Protein AF-A0A8J7Y757-F1 (afdb_monomer_lite)

pLDDT: mean 90.8, std 7.43, range [46.0, 96.94]

Structure (mmCIF, N/CA/C/O backbone):
data_AF-A0A8J7Y757-F1
#
_entry.id   AF-A0A8J7Y757-F1
#
loop_
_atom_site.group_PDB
_atom_site.id
_atom_site.type_symbol
_atom_site.label_atom_id
_atom_site.label_alt_id
_atom_site.label_comp_id
_atom_site.label_asym_id
_atom_site.label_entity_id
_atom_site.label_seq_id
_atom_site.pdbx_PDB_ins_code
_atom_site.Cartn_x
_atom_site.Cartn_y
_atom_site.Cartn_z
_atom_site.occupancy
_atom_site.B_iso_or_equiv
_atom_site.auth_seq_id
_atom_site.auth_comp_id
_atom_site.auth_asym_id
_atom_site.auth_atom_id
_atom_site.pdbx_PDB_model_num
ATOM 1 N N . MET A 1 1 ? -9.187 -18.395 -0.589 1.00 46.00 1 MET A N 1
ATOM 2 C CA . MET A 1 1 ? -8.993 -16.955 -0.852 1.00 46.00 1 MET A CA 1
ATOM 3 C C . MET A 1 1 ? -8.184 -16.399 0.301 1.00 46.00 1 MET A C 1
ATOM 5 O O . MET A 1 1 ? -8.675 -16.439 1.421 1.00 46.00 1 MET A O 1
ATOM 9 N N . HIS A 1 2 ? -6.947 -15.967 0.059 1.00 57.00 2 HIS A N 1
ATOM 10 C CA . HIS A 1 2 ? -6.236 -15.142 1.033 1.00 57.00 2 HIS A CA 1
ATOM 11 C C . HIS A 1 2 ? -6.873 -13.757 0.959 1.00 57.00 2 HIS A C 1
ATOM 13 O O . HIS A 1 2 ? -6.752 -13.085 -0.057 1.00 57.00 2 HIS A O 1
ATOM 19 N N . SER A 1 3 ? -7.671 -13.390 1.958 1.00 77.88 3 SER A N 1
ATOM 20 C CA . SER A 1 3 ? -8.168 -12.022 2.070 1.00 77.88 3 SER A CA 1
ATOM 21 C C . SER A 1 3 ? -7.232 -11.249 2.978 1.00 77.88 3 SER A C 1
ATOM 23 O O . SER A 1 3 ? -6.983 -11.711 4.098 1.00 77.88 3 SER A O 1
ATOM 25 N N . THR A 1 4 ? -6.790 -10.075 2.540 1.00 88.19 4 THR A N 1
ATOM 26 C CA . THR A 1 4 ? -6.061 -9.140 3.393 1.00 88.19 4 THR A CA 1
ATOM 27 C C . THR A 1 4 ? -6.868 -8.882 4.658 1.00 88.19 4 THR A C 1
ATOM 29 O O . THR A 1 4 ? -8.084 -8.641 4.609 1.00 88.19 4 THR A O 1
ATOM 32 N N . LYS A 1 5 ? -6.207 -9.025 5.804 1.00 92.75 5 LYS A N 1
ATOM 33 C CA . LYS A 1 5 ? -6.787 -8.677 7.094 1.00 92.75 5 LYS A CA 1
ATOM 34 C C . LYS A 1 5 ? -6.389 -7.252 7.419 1.00 92.75 5 LYS A C 1
ATOM 36 O O . LYS A 1 5 ? -5.242 -6.885 7.209 1.00 92.75 5 LYS A O 1
ATOM 41 N N . ILE A 1 6 ? -7.338 -6.479 7.930 1.00 94.56 6 ILE A N 1
ATOM 42 C CA . ILE A 1 6 ? -7.104 -5.108 8.364 1.00 94.56 6 ILE A CA 1
ATOM 43 C C . ILE A 1 6 ? -7.414 -4.963 9.856 1.00 94.56 6 ILE A C 1
ATOM 45 O O . ILE A 1 6 ? -8.344 -5.610 10.355 1.00 94.56 6 ILE A O 1
ATOM 49 N N . PRO A 1 7 ? -6.663 -4.116 10.577 1.00 95.81 7 PRO A N 1
ATOM 50 C CA . PRO A 1 7 ? -6.950 -3.793 11.964 1.00 95.81 7 PRO A CA 1
ATOM 51 C C . PRO A 1 7 ? -8.229 -2.956 12.067 1.00 95.81 7 PRO A C 1
ATOM 53 O O . PRO A 1 7 ? -8.377 -1.928 11.398 1.00 95.81 7 PRO A O 1
ATOM 56 N N . VAL A 1 8 ? -9.144 -3.377 12.936 1.00 95.88 8 VAL A N 1
ATOM 57 C CA . VAL A 1 8 ? -10.416 -2.700 13.209 1.00 95.88 8 VAL A CA 1
ATOM 58 C C . VAL A 1 8 ? -10.735 -2.690 14.704 1.00 95.88 8 VAL A C 1
ATOM 60 O O . VAL A 1 8 ? -10.183 -3.471 15.478 1.00 95.88 8 VAL A O 1
ATOM 63 N N . ILE A 1 9 ? -11.656 -1.814 15.101 1.00 96.94 9 ILE A N 1
ATOM 64 C CA . ILE A 1 9 ? -12.175 -1.686 16.463 1.00 96.94 9 ILE A CA 1
ATOM 65 C C . ILE A 1 9 ? -13.708 -1.797 16.414 1.00 96.94 9 ILE A C 1
ATOM 67 O O . ILE A 1 9 ? -14.353 -0.915 15.844 1.00 96.94 9 ILE A O 1
ATOM 71 N N . PRO A 1 10 ? -14.336 -2.846 16.978 1.00 96.44 10 PRO A N 1
ATOM 72 C CA . PRO A 1 10 ? -15.789 -2.951 17.039 1.00 96.44 10 PRO A CA 1
ATOM 73 C C . PRO A 1 10 ? -16.406 -1.826 17.865 1.00 96.44 10 PRO A C 1
ATOM 75 O O . PRO A 1 10 ? -15.940 -1.518 18.962 1.00 96.44 10 PRO A O 1
ATOM 78 N N . ARG A 1 11 ? -17.486 -1.231 17.351 1.00 95.56 11 ARG A N 1
ATOM 79 C CA . ARG A 1 11 ? -18.220 -0.151 18.034 1.00 95.56 11 ARG A CA 1
ATOM 80 C C . ARG A 1 11 ? -19.236 -0.655 19.050 1.00 95.56 11 ARG A C 1
ATOM 82 O O . ARG A 1 11 ? -19.769 0.129 19.824 1.00 95.56 11 ARG A O 1
ATOM 89 N N . ARG A 1 12 ? -19.513 -1.955 19.017 1.00 94.38 12 ARG A N 1
ATOM 90 C CA . ARG A 1 12 ? -20.411 -2.671 19.918 1.00 94.38 12 ARG A CA 1
ATOM 91 C C . ARG A 1 12 ? -20.038 -4.145 19.943 1.00 94.38 12 ARG A C 1
ATOM 93 O O . ARG A 1 12 ? -19.394 -4.638 19.014 1.00 94.38 12 ARG A O 1
ATOM 100 N N . GLU A 1 13 ? -20.497 -4.845 20.973 1.00 95.00 13 GLU A N 1
ATOM 101 C CA . GLU A 1 13 ? -20.430 -6.303 21.001 1.00 95.00 13 GLU A CA 1
ATOM 102 C C . GLU A 1 13 ? -21.314 -6.897 19.894 1.00 95.00 13 GLU A C 1
ATOM 104 O O . GLU A 1 13 ? -22.480 -6.522 19.743 1.00 95.00 13 GLU A O 1
ATOM 109 N N . GLN A 1 14 ? -20.750 -7.799 19.090 1.00 92.81 14 GLN A N 1
ATOM 110 C CA . GLN A 1 14 ? -21.471 -8.475 18.010 1.00 92.81 14 GLN A CA 1
ATOM 111 C C . GLN A 1 14 ? -20.894 -9.870 17.759 1.00 92.81 14 GLN A C 1
ATOM 113 O O . GLN A 1 14 ? -19.677 -10.049 17.738 1.00 92.81 14 GLN A O 1
ATOM 118 N N . THR A 1 15 ? -21.767 -10.854 17.548 1.00 92.44 15 THR A N 1
ATOM 119 C CA . THR A 1 15 ? -21.375 -12.227 17.208 1.00 92.44 15 THR A CA 1
ATOM 120 C C . THR A 1 15 ? -21.447 -12.424 15.699 1.00 92.44 15 THR A C 1
ATOM 122 O O . THR A 1 15 ? -22.439 -12.057 15.068 1.00 92.44 15 THR A O 1
ATOM 125 N N . VAL A 1 16 ? -20.391 -12.989 15.122 1.00 89.75 16 VAL A N 1
ATOM 126 C CA . VAL A 1 16 ? -20.258 -13.267 13.690 1.00 89.75 16 VAL A CA 1
ATOM 127 C C . VAL A 1 16 ? -19.933 -14.739 13.484 1.00 89.75 16 VAL A C 1
ATOM 129 O O . VAL A 1 16 ? -19.121 -15.299 14.213 1.00 89.75 16 VAL A O 1
ATOM 132 N N . GLU A 1 17 ? -20.542 -15.373 12.488 1.00 86.12 17 GLU A N 1
ATOM 133 C CA . GLU A 1 17 ? -20.161 -16.726 12.084 1.00 86.12 17 GLU A CA 1
ATOM 134 C C . GLU A 1 17 ? -19.082 -16.638 11.001 1.00 86.12 17 GLU A C 1
ATOM 136 O O . GLU A 1 17 ? -19.288 -16.042 9.941 1.00 86.12 17 GLU A O 1
ATOM 141 N N . MET A 1 18 ? -17.915 -17.223 11.260 1.00 80.94 18 MET A N 1
ATOM 142 C CA . MET A 1 18 ? -16.816 -17.300 10.303 1.00 80.94 18 MET A CA 1
ATOM 143 C C . MET A 1 18 ? -16.334 -18.743 10.218 1.00 80.94 18 MET A C 1
ATOM 145 O O . MET A 1 18 ? -15.953 -19.337 11.218 1.00 80.94 18 MET A O 1
ATOM 149 N N . ASN A 1 19 ? -16.327 -19.318 9.013 1.00 80.44 19 ASN A N 1
ATOM 150 C CA . ASN A 1 19 ? -15.914 -20.709 8.781 1.00 80.44 19 ASN A CA 1
ATOM 151 C C . ASN A 1 19 ? -16.693 -21.752 9.618 1.00 80.44 19 ASN A C 1
ATOM 153 O O . ASN A 1 19 ? -16.140 -22.794 9.959 1.00 80.44 19 ASN A O 1
ATOM 157 N N . GLY A 1 20 ? -17.967 -21.486 9.929 1.00 83.50 20 GLY A N 1
ATOM 158 C CA . GLY A 1 20 ? -18.813 -22.380 10.731 1.00 83.50 20 GLY A CA 1
ATOM 159 C C . GLY A 1 20 ? -18.575 -22.302 12.243 1.00 83.50 20 GLY A C 1
ATOM 160 O O . GLY A 1 20 ? -19.131 -23.109 12.983 1.00 83.50 20 GLY A O 1
ATOM 161 N N . GLU A 1 21 ? -17.761 -21.351 12.705 1.00 87.81 21 GLU A N 1
ATOM 162 C CA . GLU A 1 21 ? -17.547 -21.062 14.122 1.00 87.81 21 GLU A CA 1
ATOM 163 C C . GLU A 1 21 ? -18.109 -19.676 14.469 1.00 87.81 21 GLU A C 1
ATOM 165 O O . GLU A 1 21 ? -17.947 -18.716 13.712 1.00 87.81 21 GLU A O 1
ATOM 170 N N . GLU A 1 22 ? -18.780 -19.568 15.618 1.00 90.56 22 GLU A N 1
ATOM 171 C CA . GLU A 1 22 ? -19.257 -18.292 16.156 1.00 90.56 22 GLU A CA 1
ATOM 172 C C . GLU A 1 22 ? -18.121 -17.562 16.885 1.00 90.56 22 GLU A C 1
ATOM 174 O O . GLU A 1 22 ? -17.516 -18.083 17.823 1.00 90.56 22 GLU A O 1
ATOM 179 N N . TYR A 1 23 ? -17.867 -16.321 16.483 1.00 89.62 23 TYR A N 1
ATOM 180 C CA . TYR A 1 23 ? -16.891 -15.425 17.087 1.00 89.62 23 TYR A CA 1
ATOM 181 C C . TYR A 1 23 ? -17.603 -14.206 17.659 1.00 89.62 23 TYR A C 1
ATOM 183 O O . TYR A 1 23 ? -18.298 -13.489 16.941 1.00 89.62 23 TYR A O 1
ATOM 191 N N . THR A 1 24 ? -17.398 -13.923 18.942 1.00 93.31 24 THR A N 1
ATOM 192 C CA . THR A 1 24 ? -17.891 -12.686 19.560 1.00 93.31 24 THR A CA 1
ATOM 193 C C . THR A 1 24 ? -16.816 -11.613 19.492 1.00 93.31 24 THR A C 1
ATOM 195 O O . THR A 1 24 ? -15.761 -11.737 20.115 1.00 93.31 24 THR A O 1
ATOM 198 N N . LEU A 1 25 ? -17.099 -10.546 18.748 1.00 93.81 25 LEU A N 1
ATOM 199 C CA . LEU A 1 25 ? -16.265 -9.355 18.660 1.00 93.81 25 LEU A CA 1
ATOM 200 C C . LEU A 1 25 ? -16.626 -8.428 19.819 1.00 93.81 25 LEU A C 1
ATOM 202 O O . LEU A 1 25 ? -17.780 -8.012 19.931 1.00 93.81 25 LEU A O 1
ATOM 206 N N . LYS A 1 26 ? -15.656 -8.106 20.675 1.00 94.62 26 LYS A N 1
ATOM 207 C CA . LYS A 1 26 ? -15.883 -7.222 21.822 1.00 94.62 26 LYS A CA 1
ATOM 208 C C . LYS A 1 26 ? -15.744 -5.761 21.425 1.00 94.62 26 LYS A C 1
ATOM 210 O O . LYS A 1 26 ? -14.852 -5.388 20.664 1.00 94.62 26 LYS A O 1
ATOM 215 N N . GLU A 1 27 ? -16.612 -4.930 21.988 1.00 96.25 27 GLU A N 1
ATOM 216 C CA . GLU A 1 27 ? -16.541 -3.481 21.824 1.00 96.25 27 GLU A CA 1
ATOM 217 C C . GLU A 1 27 ? -15.180 -2.932 22.277 1.00 96.25 27 GLU A C 1
ATOM 219 O O . GLU A 1 27 ? -14.671 -3.290 23.341 1.00 96.25 27 GLU A O 1
ATOM 224 N N . GLY A 1 28 ? -14.596 -2.047 21.466 1.00 95.00 28 GLY A N 1
ATOM 225 C CA . GLY A 1 28 ? -13.350 -1.349 21.781 1.00 95.00 28 GLY A CA 1
ATOM 226 C C . GLY A 1 28 ? -12.073 -2.187 21.651 1.00 95.00 28 GLY A C 1
ATOM 227 O O . GLY A 1 28 ? -10.981 -1.645 21.827 1.00 95.00 28 GLY A O 1
ATOM 228 N N . GLU A 1 29 ? -12.171 -3.480 21.335 1.00 95.19 29 GLU A N 1
ATOM 229 C CA . GLU A 1 29 ? -11.007 -4.351 21.162 1.00 95.19 29 GLU A CA 1
ATOM 230 C C . GLU A 1 29 ? -10.360 -4.149 19.785 1.00 95.19 29 GLU A C 1
ATOM 232 O O . GLU A 1 29 ? -11.043 -4.108 18.765 1.00 95.19 29 GLU A O 1
ATOM 237 N N . LEU A 1 30 ? -9.029 -4.046 19.741 1.00 96.25 30 LEU A N 1
ATOM 238 C CA . LEU A 1 30 ? -8.292 -4.044 18.479 1.00 96.25 30 LEU A CA 1
ATOM 239 C C . LEU A 1 30 ? -8.189 -5.479 17.955 1.00 96.25 30 LEU A C 1
ATOM 241 O O . LEU A 1 30 ? -7.513 -6.309 18.561 1.00 96.25 30 LEU A O 1
ATOM 245 N N . ILE A 1 31 ? -8.820 -5.744 16.817 1.00 94.56 31 ILE A N 1
ATOM 246 C CA . ILE A 1 31 ? -8.855 -7.065 16.183 1.00 94.56 31 ILE A CA 1
ATOM 247 C C . ILE A 1 31 ? -8.490 -6.968 14.700 1.00 94.56 31 ILE A C 1
ATOM 249 O O . ILE A 1 31 ? -8.621 -5.913 14.084 1.00 94.56 31 ILE A O 1
ATOM 253 N N . GLU A 1 32 ? -8.070 -8.082 14.107 1.00 94.12 32 GLU A N 1
ATOM 254 C CA . GLU A 1 32 ? -7.825 -8.181 12.667 1.00 94.12 32 GLU A CA 1
ATOM 255 C C . GLU A 1 32 ? -8.962 -8.936 11.980 1.00 94.12 32 GLU A C 1
ATOM 257 O O . GLU A 1 32 ? -9.203 -10.111 12.274 1.00 94.12 32 GLU A O 1
ATOM 262 N N . LEU A 1 33 ? -9.631 -8.284 11.028 1.00 92.44 33 LEU A N 1
ATOM 263 C CA . LEU A 1 33 ? -10.710 -8.888 10.248 1.00 92.44 33 LEU A CA 1
ATOM 264 C C . LEU A 1 33 ? -10.396 -8.880 8.753 1.00 92.44 33 LEU A C 1
ATOM 266 O O . LEU A 1 33 ? -9.754 -7.951 8.265 1.00 92.44 33 LEU A O 1
ATOM 270 N N . PRO A 1 34 ? -10.885 -9.873 7.991 1.00 92.50 34 PRO A N 1
ATOM 271 C CA . PRO A 1 34 ? -10.884 -9.806 6.537 1.00 92.50 34 PRO A CA 1
ATOM 272 C C . PRO A 1 34 ? -11.507 -8.506 6.018 1.00 92.50 34 PRO A C 1
ATOM 274 O O . PRO A 1 34 ? -12.633 -8.181 6.399 1.00 92.50 34 PRO A O 1
ATOM 277 N N . LYS A 1 35 ? -10.839 -7.802 5.093 1.00 91.56 35 LYS A N 1
ATOM 278 C CA . LYS A 1 35 ? -11.350 -6.538 4.525 1.00 91.56 35 LYS A CA 1
ATOM 279 C C . LYS A 1 35 ? -12.778 -6.661 3.988 1.00 91.56 35 LYS A C 1
ATOM 281 O O . LYS A 1 35 ? -13.589 -5.766 4.191 1.00 91.56 35 LYS A O 1
ATOM 286 N N . TRP A 1 36 ? -13.110 -7.777 3.337 1.00 90.62 36 TRP A N 1
ATOM 287 C CA . TRP A 1 36 ? -14.443 -8.000 2.763 1.00 90.62 36 TRP A CA 1
ATOM 288 C C . TRP A 1 36 ? -15.562 -8.075 3.812 1.00 90.62 36 TRP A C 1
ATOM 290 O O . TRP A 1 36 ? -16.717 -7.818 3.480 1.00 90.62 36 TRP A O 1
ATOM 300 N N . LEU A 1 37 ? -15.235 -8.433 5.057 1.00 90.88 37 LEU A N 1
ATOM 301 C CA . LEU A 1 37 ? -16.204 -8.581 6.141 1.00 90.88 37 LEU A CA 1
ATOM 302 C C . LEU A 1 37 ? -16.522 -7.233 6.799 1.00 90.88 37 LEU A C 1
ATOM 304 O O . LEU A 1 37 ? -17.622 -7.026 7.300 1.00 90.88 37 LEU A O 1
ATOM 308 N N . VAL A 1 38 ? -15.577 -6.296 6.762 1.00 92.06 38 VAL A N 1
ATOM 309 C CA . VAL A 1 38 ? -15.675 -5.005 7.447 1.00 92.06 38 VAL A CA 1
ATOM 310 C C . VAL A 1 38 ? -16.917 -4.184 7.066 1.00 92.06 38 VAL A C 1
ATOM 312 O O . VAL A 1 38 ? -17.586 -3.713 7.981 1.00 92.06 38 VAL A O 1
ATOM 315 N N . PRO A 1 39 ? -17.328 -4.070 5.785 1.00 91.00 39 PRO A N 1
ATOM 316 C CA . PRO A 1 39 ? -18.552 -3.352 5.414 1.00 91.00 39 PRO A CA 1
ATOM 317 C C . PRO A 1 39 ? -19.847 -3.953 5.980 1.00 91.00 39 PRO A C 1
ATOM 319 O O . PRO A 1 39 ? -20.886 -3.298 5.951 1.00 91.00 39 PRO A O 1
ATOM 322 N N . MET A 1 40 ? -19.810 -5.206 6.442 1.00 92.06 40 MET A N 1
ATOM 323 C CA . MET A 1 40 ? -20.971 -5.918 6.984 1.00 92.06 40 MET A CA 1
ATOM 324 C C . MET A 1 40 ? -21.103 -5.756 8.502 1.00 92.06 40 MET A C 1
ATOM 326 O O . MET A 1 40 ? -22.106 -6.183 9.073 1.00 92.06 40 MET A O 1
ATOM 330 N N . LEU A 1 41 ? -20.100 -5.166 9.158 1.00 92.56 41 LEU A N 1
ATOM 331 C CA . LEU A 1 41 ? -19.994 -5.098 10.609 1.00 92.56 41 LEU A CA 1
ATOM 332 C C . LEU A 1 41 ? -19.955 -3.658 11.110 1.00 92.56 41 LEU A C 1
ATOM 334 O O . LEU A 1 41 ? -19.496 -2.747 10.426 1.00 92.56 41 LEU A O 1
ATOM 338 N N . ASP A 1 42 ? -20.396 -3.462 12.353 1.00 94.12 42 ASP A N 1
ATOM 339 C CA . ASP A 1 42 ? -20.291 -2.166 13.025 1.00 94.12 42 ASP A CA 1
ATOM 340 C C . ASP A 1 42 ? -18.902 -2.020 13.667 1.00 94.12 42 ASP A C 1
ATOM 342 O O . ASP A 1 42 ? -18.702 -2.282 14.857 1.00 94.12 42 ASP A O 1
ATOM 346 N N . VAL A 1 43 ? -17.907 -1.706 12.835 1.00 95.00 43 VAL A N 1
ATOM 347 C CA . VAL A 1 43 ? -16.497 -1.576 13.225 1.00 95.00 43 VAL A CA 1
ATOM 348 C C . VAL A 1 43 ? -15.885 -0.287 12.677 1.00 95.00 43 VAL A C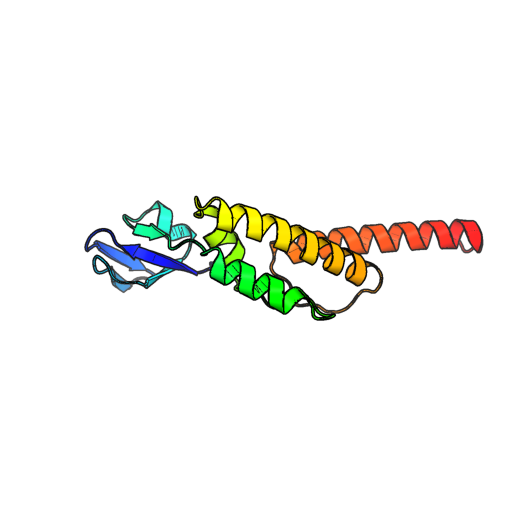 1
ATOM 350 O O . VAL A 1 43 ? -16.301 0.247 11.651 1.00 95.00 43 VAL A O 1
ATOM 353 N N . GLU A 1 44 ? -14.866 0.215 13.362 1.00 94.81 44 GLU A N 1
ATOM 354 C CA . GLU A 1 44 ? -14.016 1.314 12.918 1.00 94.81 44 GLU A CA 1
ATOM 355 C C . GLU A 1 44 ? -12.690 0.770 12.382 1.00 94.81 44 GLU A C 1
ATOM 357 O O . GLU A 1 44 ? -11.952 0.108 13.109 1.00 94.81 44 GLU A O 1
ATOM 362 N N . CYS A 1 45 ? -12.369 1.046 11.117 1.00 94.62 45 CYS A N 1
ATOM 363 C CA . CYS A 1 45 ? -11.070 0.696 10.543 1.00 94.62 45 CYS A CA 1
ATOM 364 C C . CYS A 1 45 ? -9.959 1.543 11.157 1.00 94.62 45 CYS A C 1
ATOM 366 O O . CYS A 1 45 ? -10.114 2.756 11.284 1.00 94.62 45 CYS A O 1
ATOM 368 N N . VAL A 1 46 ? -8.812 0.934 11.458 1.00 94.88 46 VAL A N 1
ATOM 369 C CA . VAL A 1 46 ? -7.642 1.657 11.964 1.00 94.88 46 VAL A CA 1
ATOM 370 C C . VAL A 1 46 ? -6.780 2.130 10.786 1.00 94.88 46 VAL A C 1
ATOM 372 O O . VAL A 1 46 ? -6.062 1.321 10.183 1.00 94.88 46 VAL A O 1
ATOM 375 N N . PRO A 1 47 ? -6.802 3.433 10.439 1.00 94.38 47 PRO A N 1
ATOM 376 C CA . PRO A 1 47 ? -6.025 3.939 9.317 1.00 94.38 47 PRO A CA 1
ATOM 377 C C . PRO A 1 47 ? -4.525 3.944 9.632 1.00 94.38 47 PRO A C 1
ATOM 379 O O . PRO A 1 47 ? -4.092 3.861 10.787 1.00 94.38 47 PRO A O 1
ATOM 382 N N . LEU A 1 48 ? -3.711 4.096 8.591 1.00 93.31 48 LEU A N 1
ATOM 383 C CA . LEU A 1 48 ? -2.289 4.393 8.751 1.00 93.31 48 LEU A CA 1
ATOM 384 C C . LEU A 1 48 ? -2.077 5.815 9.269 1.00 93.31 48 LEU A C 1
ATOM 386 O O . LEU A 1 48 ? -2.636 6.784 8.745 1.00 93.31 48 LEU A O 1
ATOM 390 N N . LYS A 1 49 ? -1.208 5.945 10.273 1.00 93.44 49 LYS A N 1
ATOM 391 C CA . LYS A 1 49 ? -0.767 7.238 10.798 1.00 93.44 49 LYS A CA 1
ATOM 392 C C . LYS A 1 49 ? 0.364 7.804 9.949 1.00 93.44 49 LYS A C 1
ATOM 394 O O . LYS A 1 49 ? 1.226 7.072 9.457 1.00 93.44 49 LYS A O 1
ATOM 399 N N . SER A 1 50 ? 0.455 9.133 9.883 1.00 94.06 50 SER A N 1
ATOM 400 C CA . SER A 1 50 ? 1.547 9.808 9.169 1.00 94.06 50 SER A CA 1
ATOM 401 C C . SER A 1 50 ? 2.939 9.387 9.662 1.00 94.06 50 SER A C 1
ATOM 403 O O . SER A 1 50 ? 3.877 9.329 8.871 1.00 94.06 50 SER A O 1
ATOM 405 N N . SER A 1 51 ? 3.088 9.041 10.945 1.00 94.69 51 SER A N 1
ATOM 406 C CA . SER A 1 51 ? 4.342 8.541 11.518 1.00 94.69 51 SER A CA 1
ATOM 407 C C . SER A 1 51 ? 4.763 7.179 10.963 1.00 94.69 51 SER A C 1
ATOM 409 O O . SER A 1 51 ? 5.951 6.974 10.724 1.00 94.69 51 SER A O 1
ATOM 411 N N . GLU A 1 52 ? 3.814 6.268 10.727 1.00 93.62 52 GLU A N 1
ATOM 412 C CA . GLU A 1 52 ? 4.084 4.949 10.136 1.00 93.62 52 GLU A CA 1
ATOM 413 C C . GLU A 1 52 ? 4.592 5.113 8.695 1.00 93.62 52 GLU A C 1
ATOM 415 O O . GLU A 1 52 ? 5.624 4.556 8.322 1.00 93.62 52 GLU A O 1
ATOM 420 N N . ILE A 1 53 ? 3.935 5.975 7.915 1.00 95.19 53 ILE A N 1
ATOM 421 C CA . ILE A 1 53 ? 4.306 6.263 6.521 1.00 95.19 53 ILE A CA 1
ATOM 422 C C . ILE A 1 53 ? 5.662 6.973 6.445 1.00 95.19 53 ILE A C 1
ATOM 424 O O . ILE A 1 53 ? 6.521 6.606 5.644 1.00 95.19 53 ILE A O 1
ATOM 428 N N . LYS A 1 54 ? 5.912 7.950 7.327 1.00 94.31 54 LYS A N 1
ATOM 429 C CA . LYS A 1 54 ? 7.216 8.625 7.435 1.00 94.31 54 LYS A CA 1
ATOM 430 C C . LYS A 1 54 ? 8.335 7.636 7.785 1.00 94.31 54 LYS A C 1
ATOM 432 O O . LYS A 1 54 ? 9.442 7.775 7.272 1.00 94.31 54 LYS A O 1
ATOM 437 N N . ALA A 1 55 ? 8.069 6.627 8.616 1.00 93.50 55 ALA A N 1
ATOM 438 C CA . ALA A 1 55 ? 9.049 5.584 8.911 1.00 93.50 55 ALA A CA 1
ATOM 439 C C . ALA A 1 55 ? 9.362 4.719 7.676 1.00 93.50 55 ALA A C 1
ATOM 441 O O . ALA A 1 55 ? 10.531 4.416 7.433 1.00 93.50 55 ALA A O 1
ATOM 442 N N . MET A 1 56 ? 8.357 4.379 6.862 1.00 93.62 56 MET A N 1
ATOM 443 C CA . MET A 1 56 ? 8.555 3.681 5.582 1.00 93.62 56 MET A CA 1
ATOM 444 C C . MET A 1 56 ? 9.365 4.528 4.592 1.00 93.62 56 MET A C 1
ATOM 446 O O . MET A 1 56 ? 10.366 4.054 4.061 1.00 93.62 56 MET A O 1
ATOM 450 N N . LEU A 1 57 ? 9.040 5.816 4.454 1.00 93.75 57 LEU A N 1
ATOM 451 C CA . LEU A 1 57 ? 9.819 6.774 3.658 1.00 93.75 57 LEU A CA 1
ATOM 452 C C . LEU A 1 57 ? 11.302 6.822 4.052 1.00 93.75 57 LEU A C 1
ATOM 454 O O . LEU A 1 57 ? 12.177 6.941 3.197 1.00 93.75 57 LEU A O 1
ATOM 458 N N . MET A 1 58 ? 11.617 6.725 5.345 1.00 93.06 58 MET A N 1
ATOM 459 C CA . MET A 1 58 ? 13.014 6.692 5.791 1.00 93.06 58 MET A CA 1
ATOM 460 C C . MET A 1 58 ? 13.729 5.411 5.354 1.00 93.06 58 MET A C 1
ATOM 462 O O . MET A 1 58 ? 14.903 5.472 4.983 1.00 93.06 58 MET A O 1
ATOM 466 N N . LYS A 1 59 ? 13.030 4.268 5.348 1.00 92.12 59 LYS A N 1
ATOM 467 C CA . LYS A 1 59 ? 13.562 2.994 4.839 1.00 92.12 59 LYS A CA 1
ATOM 468 C C . LYS A 1 59 ? 13.795 3.042 3.326 1.00 92.12 59 LYS A C 1
ATOM 470 O O . LYS A 1 59 ? 14.762 2.455 2.844 1.00 92.12 59 LYS A O 1
ATOM 475 N N . GLU A 1 60 ? 13.005 3.828 2.592 1.00 91.12 60 GLU A N 1
ATOM 476 C CA . GLU A 1 60 ? 13.198 4.035 1.153 1.00 91.12 60 GLU A CA 1
ATOM 477 C C . GLU A 1 60 ? 14.484 4.785 0.777 1.00 91.12 60 GLU A C 1
ATOM 479 O O . GLU A 1 60 ? 14.841 4.856 -0.394 1.00 91.12 60 GLU A O 1
ATOM 484 N N . ARG A 1 61 ? 15.262 5.300 1.729 1.00 85.94 61 ARG A N 1
ATOM 485 C CA . ARG A 1 61 ? 16.591 5.848 1.405 1.00 85.94 61 ARG A CA 1
ATOM 486 C C . ARG A 1 61 ? 17.592 4.770 0.981 1.00 85.94 61 ARG A C 1
ATOM 488 O O . ARG A 1 61 ? 18.622 5.091 0.393 1.00 85.94 61 ARG A O 1
ATOM 495 N N . GLY A 1 62 ? 17.311 3.504 1.293 1.00 84.88 62 GLY A N 1
ATOM 496 C CA . GLY A 1 62 ? 18.121 2.375 0.854 1.00 84.88 62 GLY A CA 1
ATOM 497 C C . GLY A 1 62 ? 18.051 2.151 -0.664 1.00 84.88 62 GLY A C 1
ATOM 498 O O . GLY A 1 62 ? 17.105 2.585 -1.320 1.00 84.88 62 GLY A O 1
ATOM 499 N N . PRO A 1 63 ? 19.027 1.430 -1.246 1.00 80.81 63 PRO A N 1
ATOM 500 C CA . PRO A 1 63 ? 19.041 1.138 -2.681 1.00 80.81 63 PRO A CA 1
ATOM 501 C C . PRO A 1 63 ? 17.959 0.135 -3.113 1.00 80.81 63 PRO A C 1
ATOM 503 O O . PRO A 1 63 ? 17.662 0.045 -4.300 1.00 80.81 63 PRO A O 1
ATOM 506 N N . LYS A 1 64 ? 17.390 -0.624 -2.169 1.00 84.44 64 LYS A N 1
ATOM 507 C CA . LYS A 1 64 ? 16.307 -1.589 -2.397 1.00 84.44 64 LYS A CA 1
ATOM 508 C C . LYS A 1 64 ? 14.955 -0.960 -2.052 1.00 84.44 64 LYS A C 1
ATOM 510 O O . LYS A 1 64 ? 14.916 -0.012 -1.264 1.00 84.44 64 LYS A O 1
ATOM 515 N N . LEU A 1 65 ? 13.875 -1.472 -2.641 1.00 88.06 65 LEU A N 1
ATOM 516 C CA . LEU A 1 65 ? 12.512 -1.182 -2.180 1.00 88.06 65 LEU A CA 1
ATOM 517 C C . LEU A 1 65 ? 12.364 -1.676 -0.740 1.00 88.06 65 LEU A C 1
ATOM 519 O O . LEU A 1 65 ? 12.845 -2.763 -0.410 1.00 88.06 65 LEU A O 1
ATOM 523 N N . ALA A 1 66 ? 11.769 -0.854 0.123 1.00 87.25 66 ALA A N 1
ATOM 524 C CA . ALA A 1 66 ? 11.453 -1.303 1.469 1.00 87.25 66 ALA A CA 1
ATOM 525 C C . ALA A 1 66 ? 10.257 -2.261 1.420 1.00 87.25 66 ALA A C 1
ATOM 527 O O . ALA A 1 66 ? 9.353 -2.101 0.600 1.00 87.25 66 ALA A O 1
ATOM 528 N N . GLU A 1 67 ? 10.238 -3.233 2.320 1.00 87.69 67 GLU A N 1
ATOM 529 C CA . GLU A 1 67 ? 9.041 -4.028 2.570 1.00 87.69 67 GLU A CA 1
ATOM 530 C C . GLU A 1 67 ? 7.973 -3.136 3.216 1.00 87.69 67 GLU A C 1
ATOM 532 O O . GLU A 1 67 ? 8.276 -2.344 4.123 1.00 87.69 67 GLU A O 1
ATOM 537 N N . ILE A 1 68 ? 6.741 -3.251 2.724 1.00 90.69 68 ILE A N 1
ATOM 538 C CA . ILE A 1 68 ? 5.565 -2.596 3.296 1.00 90.69 68 ILE A CA 1
ATOM 539 C C . ILE A 1 68 ? 4.557 -3.667 3.723 1.00 90.69 68 ILE A C 1
ATOM 541 O O . ILE A 1 68 ? 4.560 -4.743 3.132 1.00 90.69 68 ILE A O 1
ATOM 545 N N . PRO A 1 69 ? 3.723 -3.401 4.741 1.00 89.56 69 PRO A N 1
ATOM 546 C CA . PRO A 1 69 ? 2.690 -4.345 5.162 1.00 89.56 69 PRO A CA 1
ATOM 547 C C . PRO A 1 69 ? 1.710 -4.688 4.032 1.00 89.56 69 PRO A C 1
ATOM 549 O O . PRO A 1 69 ? 1.328 -3.799 3.273 1.00 89.56 69 PRO A O 1
ATOM 552 N N . ASP A 1 70 ? 1.239 -5.935 3.979 1.00 88.56 70 ASP A N 1
ATOM 553 C CA . ASP A 1 70 ? 0.238 -6.384 2.993 1.00 88.56 70 ASP A CA 1
ATOM 554 C C . ASP A 1 70 ? -1.062 -5.567 3.063 1.00 88.56 70 ASP A C 1
ATOM 556 O O . ASP A 1 70 ? -1.729 -5.334 2.060 1.00 88.56 70 ASP A O 1
ATOM 560 N N . ASP A 1 71 ? -1.413 -5.086 4.256 1.00 91.12 71 ASP A N 1
ATOM 561 C CA . ASP A 1 71 ? -2.598 -4.270 4.511 1.00 91.12 71 ASP A CA 1
ATOM 562 C C . ASP A 1 71 ? -2.384 -2.769 4.265 1.00 91.12 71 ASP A C 1
ATOM 564 O O .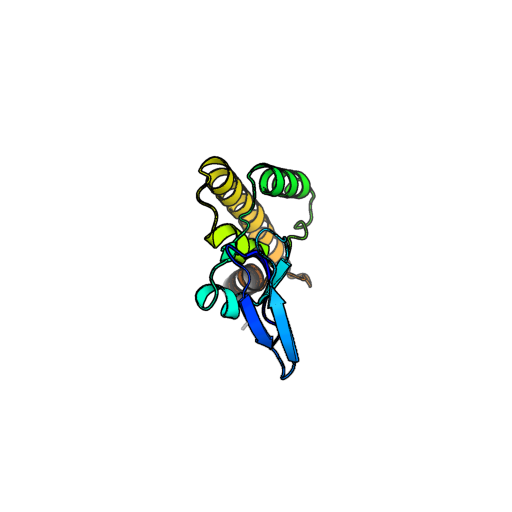 ASP A 1 71 ? -3.267 -1.958 4.555 1.00 91.12 71 ASP A O 1
ATOM 568 N N . PHE A 1 72 ? -1.220 -2.368 3.744 1.00 93.06 72 PHE A N 1
ATOM 569 C CA . PHE A 1 72 ? -0.829 -0.966 3.636 1.00 93.06 72 PHE A CA 1
ATOM 570 C C . PHE A 1 72 ? -1.801 -0.154 2.775 1.00 93.06 72 PHE A C 1
ATOM 572 O O . PHE A 1 72 ? -2.331 0.866 3.227 1.00 93.06 72 PHE A O 1
ATOM 579 N N . TYR A 1 73 ? -2.053 -0.605 1.544 1.00 92.38 73 TYR A N 1
ATOM 580 C CA . TYR A 1 73 ? -2.949 0.085 0.615 1.00 92.38 73 TYR A CA 1
ATOM 581 C C . TYR A 1 73 ? -4.395 0.082 1.119 1.00 92.38 73 TYR A C 1
ATOM 583 O O . TYR A 1 73 ? -5.077 1.107 1.051 1.00 92.38 73 TYR A O 1
ATOM 591 N N . ASP A 1 74 ? -4.817 -1.019 1.739 1.00 92.62 74 ASP A N 1
ATOM 592 C CA . ASP A 1 74 ? -6.140 -1.146 2.342 1.00 92.62 74 ASP A CA 1
ATOM 593 C C . ASP A 1 74 ? -6.337 -0.187 3.521 1.00 92.62 74 ASP A C 1
ATOM 595 O O . ASP A 1 74 ? -7.357 0.491 3.616 1.00 92.62 74 ASP A O 1
ATOM 599 N N . ARG A 1 75 ? -5.350 -0.061 4.413 1.00 93.19 75 ARG A N 1
ATOM 600 C CA . ARG A 1 75 ? -5.413 0.875 5.545 1.00 93.19 75 ARG A CA 1
ATOM 601 C C . ARG A 1 75 ? -5.324 2.334 5.110 1.00 93.19 75 ARG A C 1
ATOM 603 O O . ARG A 1 75 ? -5.856 3.204 5.806 1.00 93.19 75 ARG A O 1
ATOM 610 N N . MET A 1 76 ? -4.660 2.622 3.989 1.00 93.06 76 MET A N 1
ATOM 611 C CA . MET A 1 76 ? -4.627 3.971 3.419 1.00 93.06 76 MET A CA 1
ATOM 612 C C . MET A 1 76 ? -5.999 4.427 2.917 1.00 93.06 76 MET A C 1
ATOM 614 O O . MET A 1 76 ? -6.299 5.615 3.043 1.00 93.06 76 MET A O 1
ATOM 618 N N . GLU A 1 77 ? -6.844 3.516 2.422 1.00 91.06 77 GLU A N 1
ATOM 619 C CA . GLU A 1 77 ? -8.209 3.816 1.953 1.00 91.06 77 GLU A CA 1
ATOM 620 C C . GLU A 1 77 ? -9.055 4.516 3.031 1.00 91.06 77 GLU A C 1
ATOM 622 O O . GLU A 1 77 ? -9.847 5.412 2.737 1.00 91.06 77 GLU A O 1
ATOM 627 N N . PHE A 1 78 ? -8.834 4.164 4.299 1.00 89.38 78 PHE A N 1
ATOM 628 C CA . PHE A 1 78 ? -9.565 4.714 5.442 1.00 89.38 78 PHE A CA 1
ATOM 629 C C . PHE A 1 78 ? -8.927 5.979 6.040 1.00 89.38 78 PHE A C 1
ATOM 631 O O . PHE A 1 78 ? -9.467 6.562 6.983 1.00 89.38 78 PHE A O 1
ATOM 638 N N . SER A 1 79 ? -7.775 6.428 5.532 1.00 90.94 79 SER A N 1
ATOM 639 C CA . SER A 1 79 ? -7.045 7.555 6.115 1.00 90.94 79 SER A CA 1
ATOM 640 C C . SER A 1 79 ? -7.605 8.908 5.664 1.00 90.94 79 SER A C 1
ATOM 642 O O . SER A 1 79 ? -7.491 9.304 4.503 1.00 90.94 79 SER A O 1
ATOM 644 N N . GLN A 1 80 ? -8.169 9.664 6.611 1.00 90.81 80 GLN A N 1
ATOM 645 C CA . GLN A 1 80 ? -8.618 11.052 6.402 1.00 90.81 80 GLN A CA 1
ATOM 646 C C . GLN A 1 80 ? -7.590 12.101 6.860 1.00 90.81 80 GLN A C 1
ATOM 648 O O . GLN A 1 80 ? -7.802 13.304 6.684 1.00 90.81 80 GLN A O 1
ATOM 653 N N . ASP A 1 81 ? -6.474 11.669 7.454 1.00 93.62 81 ASP A N 1
ATOM 654 C CA . ASP A 1 81 ? -5.419 12.571 7.909 1.00 93.62 81 ASP A CA 1
ATOM 655 C C . ASP A 1 81 ? -4.649 13.154 6.715 1.00 93.62 81 ASP A C 1
ATOM 657 O O . ASP A 1 81 ? -3.995 12.439 5.953 1.00 93.62 81 ASP A O 1
ATOM 661 N N . ARG A 1 82 ? -4.681 14.484 6.574 1.00 95.00 82 ARG A N 1
ATOM 662 C CA . ARG A 1 82 ? -3.982 15.197 5.494 1.00 95.00 82 ARG A CA 1
ATOM 663 C C . ARG A 1 82 ? -2.474 14.984 5.540 1.00 95.00 82 ARG A C 1
ATOM 665 O O . ARG A 1 82 ? -1.835 14.962 4.487 1.00 95.00 82 ARG A O 1
ATOM 672 N N . GLU A 1 83 ? -1.887 14.860 6.730 1.00 95.44 83 GLU A N 1
ATOM 673 C CA . GLU A 1 83 ? -0.452 14.597 6.831 1.00 95.44 83 GLU A CA 1
ATOM 674 C C . GLU A 1 83 ? -0.104 13.192 6.348 1.00 95.44 83 GLU A C 1
ATOM 676 O O . GLU A 1 83 ? 0.876 13.031 5.617 1.00 95.44 83 GLU A O 1
ATOM 681 N N . ALA A 1 84 ? -0.902 12.191 6.726 1.00 94.62 84 ALA A N 1
ATOM 682 C CA . ALA A 1 84 ? -0.762 10.828 6.237 1.00 94.62 84 ALA A CA 1
ATOM 683 C C . ALA A 1 84 ? -0.913 10.764 4.714 1.00 94.62 84 ALA A C 1
ATOM 685 O O . ALA A 1 84 ? -0.035 10.226 4.046 1.00 94.62 84 ALA A O 1
ATOM 686 N N . GLN A 1 85 ? -1.945 11.395 4.148 1.00 95.56 85 GLN A N 1
ATOM 687 C CA . GLN A 1 85 ? -2.157 11.451 2.697 1.00 95.56 85 GLN A CA 1
ATOM 688 C C . GLN A 1 85 ? -0.978 12.105 1.962 1.00 95.56 85 GLN A C 1
ATOM 690 O O . GLN A 1 85 ? -0.509 11.593 0.947 1.00 95.56 85 GLN A O 1
ATOM 695 N N . LYS A 1 86 ? -0.436 13.207 2.493 1.00 96.81 86 LYS A N 1
ATOM 696 C CA . LYS A 1 86 ? 0.747 13.855 1.912 1.00 96.81 86 LYS A CA 1
ATOM 697 C C . LYS A 1 86 ? 1.984 12.955 1.973 1.00 96.81 86 LYS A C 1
ATOM 699 O O . LYS A 1 86 ? 2.721 12.877 0.994 1.00 96.81 86 LYS A O 1
ATOM 704 N N . ALA A 1 87 ? 2.223 12.298 3.107 1.00 96.00 87 ALA A N 1
ATOM 705 C CA . ALA A 1 87 ? 3.341 11.367 3.258 1.00 96.00 87 ALA A CA 1
ATOM 706 C C . ALA A 1 87 ? 3.187 10.143 2.341 1.00 96.00 87 ALA A C 1
ATOM 708 O O . ALA A 1 87 ? 4.174 9.661 1.797 1.00 96.00 87 ALA A O 1
ATOM 709 N N . PHE A 1 88 ? 1.957 9.671 2.133 1.00 96.44 88 PHE A N 1
ATOM 710 C CA . PHE A 1 88 ? 1.646 8.572 1.225 1.00 96.44 88 PHE A CA 1
ATOM 711 C C . PHE A 1 88 ? 1.985 8.918 -0.223 1.00 96.44 88 PHE A C 1
ATOM 713 O O . PHE A 1 88 ? 2.686 8.150 -0.869 1.00 96.44 88 PHE A O 1
ATOM 720 N N . LEU A 1 89 ? 1.583 10.097 -0.708 1.00 96.31 89 LEU A N 1
ATOM 721 C CA . LEU A 1 89 ? 1.941 10.546 -2.059 1.00 96.31 89 LEU A CA 1
ATOM 722 C C . LEU A 1 89 ? 3.461 10.631 -2.246 1.00 96.31 89 LEU A C 1
ATOM 724 O O . LEU A 1 89 ? 3.988 10.148 -3.239 1.00 96.31 89 LEU A O 1
ATOM 728 N N . GLN A 1 90 ? 4.179 11.160 -1.251 1.00 96.31 90 GLN A N 1
ATOM 729 C CA . GLN A 1 90 ? 5.644 11.176 -1.280 1.00 96.31 90 GLN A CA 1
ATOM 730 C C . GLN A 1 90 ? 6.239 9.764 -1.323 1.00 96.31 90 GLN A C 1
ATOM 732 O O . GLN A 1 90 ? 7.245 9.543 -1.993 1.00 96.31 90 GLN A O 1
ATOM 737 N N . LEU A 1 91 ? 5.645 8.812 -0.597 1.00 95.69 91 LEU A N 1
ATOM 738 C CA . LEU A 1 91 ? 6.092 7.423 -0.615 1.00 95.69 91 LEU A CA 1
ATOM 739 C C . LEU A 1 91 ? 5.849 6.789 -1.986 1.00 95.69 91 LEU A C 1
ATOM 741 O O . LEU A 1 91 ? 6.751 6.132 -2.499 1.00 95.69 91 LEU A O 1
ATOM 745 N N . LEU A 1 92 ? 4.682 7.027 -2.589 1.00 95.25 92 LEU A N 1
ATOM 746 C CA . LEU A 1 92 ? 4.362 6.555 -3.934 1.00 95.25 92 LEU A CA 1
ATOM 747 C C . LEU A 1 92 ? 5.359 7.069 -4.969 1.00 95.25 92 LEU A C 1
ATOM 749 O O . LEU A 1 92 ? 5.858 6.268 -5.751 1.00 95.25 92 LEU A O 1
ATOM 753 N N . ASP A 1 93 ? 5.696 8.361 -4.946 1.00 95.88 93 ASP A N 1
ATOM 754 C CA . ASP A 1 93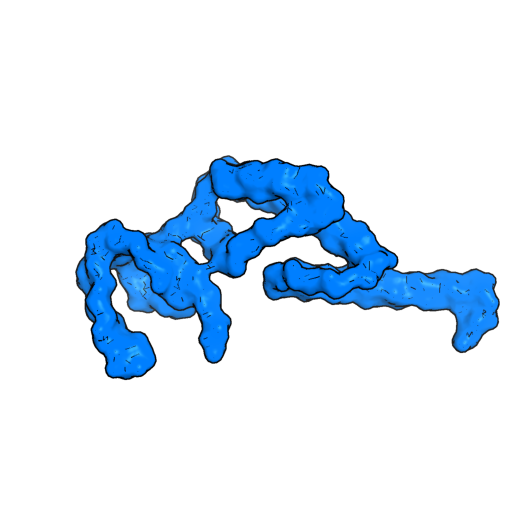 ? 6.664 8.943 -5.883 1.00 95.88 93 ASP A CA 1
ATOM 755 C C . ASP A 1 93 ? 8.032 8.248 -5.770 1.00 95.88 93 ASP A C 1
ATOM 757 O O . ASP A 1 93 ? 8.603 7.796 -6.764 1.00 95.88 93 ASP A O 1
ATOM 761 N N . VAL A 1 94 ? 8.535 8.080 -4.541 1.00 95.31 94 VAL A N 1
ATOM 762 C CA . VAL A 1 94 ? 9.828 7.421 -4.295 1.00 95.31 94 VAL A CA 1
ATOM 763 C C . VAL A 1 94 ? 9.805 5.955 -4.732 1.00 95.31 94 VAL A C 1
ATOM 765 O O . VAL A 1 94 ? 10.769 5.461 -5.325 1.00 95.31 94 VAL A O 1
ATOM 768 N N . ARG A 1 95 ? 8.716 5.236 -4.446 1.00 94.50 95 ARG A N 1
ATOM 769 C CA . ARG A 1 95 ? 8.576 3.830 -4.839 1.00 94.50 95 ARG A CA 1
ATOM 770 C C . ARG A 1 95 ? 8.444 3.689 -6.351 1.00 94.50 95 ARG A C 1
ATOM 772 O O . ARG A 1 95 ? 9.120 2.837 -6.921 1.00 94.50 95 ARG A O 1
ATOM 779 N N . LEU A 1 96 ? 7.689 4.565 -7.013 1.00 94.81 96 LEU A N 1
ATOM 780 C CA . LEU A 1 96 ? 7.565 4.618 -8.471 1.00 94.81 96 LEU A CA 1
ATOM 781 C C . LEU A 1 96 ? 8.931 4.786 -9.144 1.00 94.81 96 LEU A C 1
ATOM 783 O O . LEU A 1 96 ? 9.262 4.029 -10.057 1.00 94.81 96 LEU A O 1
ATOM 787 N N . GLU A 1 97 ? 9.750 5.732 -8.677 1.00 93.75 97 GLU A N 1
ATOM 788 C CA . GLU A 1 97 ? 11.103 5.944 -9.209 1.00 93.75 97 GLU A CA 1
ATOM 789 C C . GLU A 1 97 ? 11.961 4.674 -9.114 1.00 93.75 97 GLU A C 1
ATOM 791 O O . GLU A 1 97 ? 12.670 4.306 -10.060 1.00 93.75 97 GLU A O 1
ATOM 796 N N . LYS A 1 98 ? 11.884 3.968 -7.982 1.00 93.06 98 LYS A N 1
ATOM 797 C CA . LYS A 1 98 ? 12.619 2.717 -7.777 1.00 93.06 98 LYS A CA 1
ATOM 798 C C . LYS A 1 98 ? 12.096 1.586 -8.647 1.00 93.06 98 LYS A C 1
ATOM 800 O O . LYS A 1 98 ? 12.903 0.937 -9.310 1.00 93.06 98 LYS A O 1
ATOM 805 N N . ILE A 1 99 ? 10.782 1.380 -8.687 1.00 93.88 99 ILE A N 1
ATOM 806 C CA . ILE A 1 99 ? 10.137 0.368 -9.531 1.00 93.88 99 ILE A CA 1
ATOM 807 C C . ILE A 1 99 ? 10.532 0.595 -10.992 1.00 93.88 99 ILE A C 1
ATOM 809 O O . ILE A 1 99 ? 10.976 -0.340 -11.659 1.00 93.88 99 ILE A O 1
ATOM 813 N N . ALA A 1 100 ? 10.480 1.837 -11.480 1.00 92.94 100 ALA A N 1
ATOM 814 C CA . ALA A 1 100 ? 10.888 2.175 -12.840 1.00 92.94 100 ALA A CA 1
ATOM 815 C C . ALA A 1 100 ? 12.369 1.845 -13.100 1.00 92.94 100 ALA A C 1
ATOM 817 O O . ALA A 1 100 ? 12.711 1.232 -14.113 1.00 92.94 100 ALA A O 1
ATOM 818 N N . LYS A 1 101 ? 13.262 2.186 -12.162 1.00 91.88 101 LYS A N 1
ATOM 819 C CA . LYS A 1 101 ? 14.692 1.857 -12.262 1.00 91.88 101 LYS A CA 1
ATOM 820 C C . LYS A 1 101 ? 14.946 0.348 -12.294 1.00 91.88 101 LYS A C 1
ATOM 822 O O . LYS A 1 101 ? 15.813 -0.110 -13.044 1.00 91.88 101 LYS A O 1
ATOM 827 N N . MET A 1 102 ? 14.218 -0.411 -11.480 1.00 91.44 102 MET A N 1
ATOM 828 C CA . MET A 1 102 ? 14.334 -1.868 -11.393 1.00 91.44 102 MET A CA 1
ATOM 829 C C . MET A 1 102 ? 13.751 -2.546 -12.634 1.00 91.44 102 MET A C 1
ATOM 831 O O . MET A 1 102 ? 14.350 -3.481 -13.146 1.00 91.44 102 MET A O 1
ATOM 835 N N . SER A 1 103 ? 12.684 -2.001 -13.216 1.00 92.75 103 SER A N 1
ATOM 836 C CA . SER A 1 103 ? 12.087 -2.503 -14.466 1.00 92.75 103 SER A CA 1
ATOM 837 C C . SER A 1 103 ? 13.054 -2.439 -15.659 1.00 92.75 103 SER A C 1
ATOM 839 O O . SER A 1 103 ? 12.957 -3.209 -16.613 1.00 92.75 103 SER A O 1
ATOM 841 N N . CYS A 1 104 ? 14.048 -1.544 -15.613 1.00 91.56 104 CYS A N 1
ATOM 842 C CA . CYS A 1 104 ? 15.110 -1.490 -16.619 1.00 91.56 104 CYS A CA 1
ATOM 843 C C . CYS A 1 104 ? 16.096 -2.666 -16.549 1.00 91.56 104 CYS A C 1
ATOM 845 O O . CYS A 1 104 ? 16.766 -2.948 -17.551 1.00 91.56 104 CYS A O 1
ATOM 847 N N . HIS A 1 105 ? 16.190 -3.329 -15.397 1.00 87.94 105 HIS A N 1
ATOM 848 C CA . HIS A 1 105 ? 17.090 -4.444 -15.114 1.00 87.94 105 HIS A CA 1
ATOM 849 C C . HIS A 1 105 ? 16.298 -5.507 -14.346 1.00 87.94 105 HIS A C 1
ATOM 851 O O . HIS A 1 105 ? 16.391 -5.533 -13.118 1.00 87.94 105 HIS A O 1
ATOM 857 N N . PRO A 1 106 ? 15.501 -6.332 -15.052 1.00 77.50 106 PRO A N 1
ATOM 858 C CA . PRO A 1 106 ? 14.547 -7.226 -14.416 1.00 77.50 106 PRO A CA 1
ATOM 859 C C . PRO A 1 106 ? 15.226 -8.076 -13.348 1.00 77.50 106 PRO A C 1
ATOM 861 O O . PRO A 1 106 ? 16.218 -8.758 -13.610 1.00 77.50 106 PRO A O 1
ATOM 864 N N . VAL A 1 107 ? 14.696 -7.977 -12.140 1.00 80.50 107 VAL A N 1
ATOM 865 C CA . VAL A 1 107 ? 15.110 -8.730 -10.960 1.00 80.50 107 VAL A CA 1
ATOM 866 C C . VAL A 1 107 ? 13.875 -9.404 -10.380 1.00 80.50 107 VAL A C 1
ATOM 868 O O . VAL A 1 107 ? 12.775 -8.856 -10.470 1.00 80.50 107 VAL A O 1
ATOM 871 N N . ASP A 1 108 ? 14.054 -10.580 -9.787 1.00 78.19 108 ASP A N 1
ATOM 872 C CA . ASP A 1 108 ? 12.984 -11.211 -9.019 1.00 78.19 108 ASP A CA 1
ATOM 873 C C . ASP A 1 108 ? 12.764 -10.396 -7.741 1.00 78.19 108 ASP A C 1
ATOM 875 O O . ASP A 1 108 ? 13.692 -10.173 -6.955 1.00 78.19 108 ASP A O 1
ATOM 879 N N . LEU A 1 109 ? 11.542 -9.892 -7.579 1.00 79.12 109 LEU A N 1
ATOM 880 C CA . LEU A 1 109 ? 11.119 -9.058 -6.462 1.00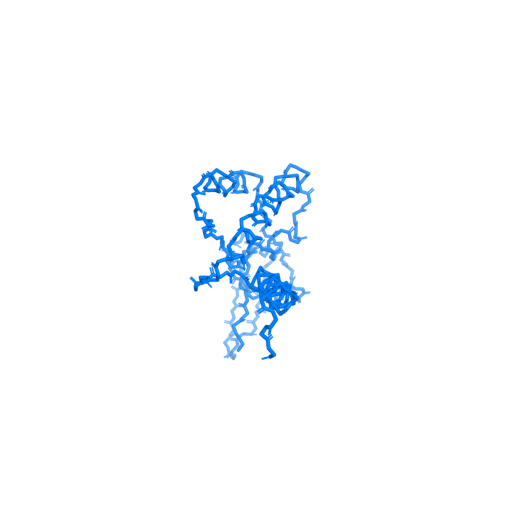 79.12 109 LEU A CA 1
ATOM 881 C C . LEU A 1 109 ? 9.784 -9.561 -5.947 1.00 79.12 109 LEU A C 1
ATOM 883 O O . LEU A 1 109 ? 8.889 -9.865 -6.730 1.00 79.12 109 LEU A O 1
ATOM 887 N N . GLU A 1 110 ? 9.652 -9.579 -4.630 1.00 84.00 110 GLU A N 1
ATOM 888 C CA . GLU A 1 110 ? 8.361 -9.696 -3.971 1.00 84.00 110 GLU A CA 1
ATOM 889 C C . GLU A 1 110 ? 7.840 -8.274 -3.754 1.00 84.00 110 GLU A C 1
ATOM 891 O O . GLU A 1 110 ? 8.421 -7.493 -2.993 1.00 84.00 110 GLU A O 1
ATOM 896 N N . LEU A 1 111 ? 6.804 -7.912 -4.509 1.00 87.88 111 LEU A N 1
ATOM 897 C CA . LEU A 1 111 ? 6.120 -6.628 -4.420 1.00 87.88 111 LEU A CA 1
ATOM 898 C C . LEU A 1 111 ? 4.659 -6.853 -4.021 1.00 87.88 111 LEU A C 1
ATOM 900 O O . LEU A 1 111 ? 4.090 -7.881 -4.393 1.00 87.88 111 LEU A O 1
ATOM 904 N N . PRO A 1 112 ? 4.037 -5.880 -3.332 1.00 89.50 112 PRO A N 1
ATOM 905 C CA . PRO A 1 112 ? 2.586 -5.840 -3.181 1.00 89.50 112 PRO A CA 1
ATOM 906 C C . PRO A 1 112 ? 1.886 -5.950 -4.539 1.00 89.50 112 PRO A C 1
ATOM 908 O O . PRO A 1 112 ? 2.407 -5.443 -5.538 1.00 89.50 112 PRO A O 1
ATOM 911 N N . ASP A 1 113 ? 0.699 -6.556 -4.572 1.00 88.31 113 ASP A N 1
ATOM 912 C CA . ASP A 1 113 ? -0.045 -6.835 -5.807 1.00 88.31 113 ASP A CA 1
ATOM 913 C C . ASP A 1 113 ? -0.202 -5.586 -6.692 1.00 88.31 113 ASP A C 1
ATOM 915 O O . ASP A 1 113 ? 0.055 -5.632 -7.900 1.00 88.31 113 ASP A O 1
ATOM 919 N N . GLU A 1 114 ? -0.549 -4.440 -6.097 1.00 88.75 114 GLU A N 1
ATOM 920 C CA . GLU A 1 114 ? -0.711 -3.166 -6.805 1.00 88.75 114 GLU A CA 1
ATOM 921 C C . GLU A 1 114 ? 0.579 -2.718 -7.509 1.00 88.75 114 GLU A C 1
ATOM 923 O O . GLU A 1 114 ? 0.552 -2.206 -8.632 1.00 88.75 11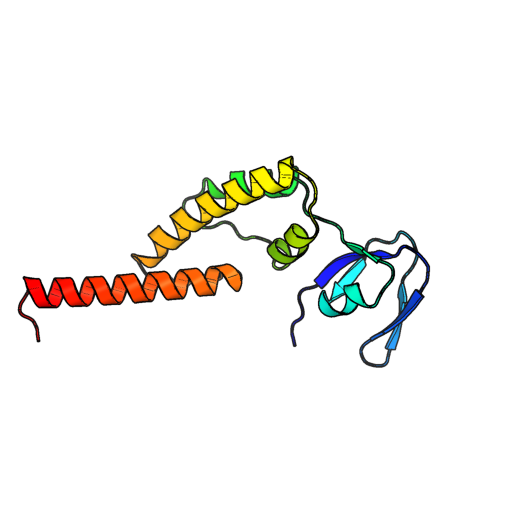4 GLU A O 1
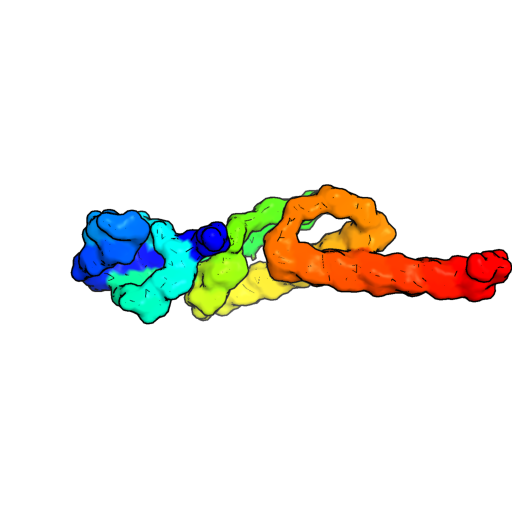ATOM 928 N N . GLU A 1 115 ? 1.726 -2.928 -6.867 1.00 93.06 115 GLU A N 1
ATOM 929 C CA . GLU A 1 115 ? 3.037 -2.553 -7.396 1.00 93.06 115 GLU A CA 1
ATOM 930 C C . GLU A 1 115 ? 3.579 -3.581 -8.384 1.00 93.06 115 GLU A C 1
ATOM 932 O O . GLU A 1 115 ? 4.252 -3.211 -9.349 1.00 93.06 115 GLU A O 1
ATOM 937 N N . GLN A 1 116 ? 3.262 -4.859 -8.183 1.00 92.62 116 GLN A N 1
ATOM 938 C CA . GLN A 1 116 ? 3.648 -5.941 -9.076 1.00 92.62 116 GLN A CA 1
ATOM 939 C C . GLN A 1 116 ? 3.031 -5.757 -10.466 1.00 92.62 116 GLN A C 1
ATOM 941 O O . GLN A 1 116 ? 3.706 -5.965 -11.482 1.00 92.62 116 GLN A O 1
ATOM 946 N N . VAL A 1 117 ? 1.770 -5.315 -10.530 1.00 93.06 117 VAL A N 1
ATOM 947 C CA . VAL A 1 117 ? 1.105 -4.965 -11.794 1.00 93.06 117 VAL A CA 1
ATOM 948 C C . VAL A 1 117 ? 1.876 -3.857 -12.514 1.00 93.06 117 VAL A C 1
ATOM 950 O O . VAL A 1 117 ? 2.207 -4.002 -13.693 1.00 93.06 117 VAL A O 1
ATOM 953 N N . LEU A 1 118 ? 2.217 -2.779 -11.804 1.00 94.31 118 LEU A N 1
ATOM 954 C CA . LEU A 1 118 ? 2.966 -1.654 -12.365 1.00 94.31 118 LEU A CA 1
ATOM 955 C C . LEU A 1 118 ? 4.363 -2.077 -12.848 1.00 94.31 118 LEU A C 1
ATOM 957 O O . LEU A 1 118 ? 4.757 -1.749 -13.967 1.00 94.31 118 LEU A O 1
ATOM 961 N N . TYR A 1 119 ? 5.103 -2.827 -12.029 1.00 94.69 119 TYR A N 1
ATOM 962 C CA . TYR A 1 119 ? 6.432 -3.339 -12.364 1.00 94.69 119 TYR A CA 1
ATOM 963 C C . TYR A 1 119 ? 6.413 -4.192 -13.636 1.00 94.69 119 TYR A C 1
ATOM 965 O O . TYR A 1 119 ? 7.245 -4.005 -14.529 1.00 94.69 119 TYR A O 1
ATOM 973 N N . THR A 1 120 ? 5.432 -5.089 -13.747 1.00 94.06 120 THR A N 1
ATOM 974 C CA . THR A 1 120 ? 5.267 -5.963 -14.915 1.00 94.06 120 THR A CA 1
ATOM 975 C C . THR A 1 120 ? 5.031 -5.134 -16.177 1.00 94.06 120 THR A C 1
ATOM 977 O O . THR A 1 120 ? 5.743 -5.301 -17.167 1.00 94.06 120 THR A O 1
ATOM 980 N N . GLN A 1 121 ? 4.116 -4.160 -16.119 1.00 95.19 121 GLN A N 1
ATOM 981 C CA . GLN A 1 121 ? 3.806 -3.285 -17.253 1.00 95.19 121 GLN A CA 1
ATOM 982 C C . GLN A 1 121 ? 5.016 -2.461 -17.713 1.00 95.19 121 GLN A C 1
ATOM 984 O O . GLN A 1 121 ? 5.308 -2.394 -18.909 1.00 95.19 121 GLN A O 1
ATOM 989 N N . ILE A 1 122 ? 5.754 -1.844 -16.783 1.00 95.69 122 ILE A N 1
ATOM 990 C CA . ILE A 1 122 ? 6.947 -1.059 -17.137 1.00 95.69 122 ILE A CA 1
ATOM 991 C C . ILE A 1 122 ? 8.019 -1.975 -17.739 1.00 95.69 122 ILE A C 1
ATOM 993 O O . ILE A 1 122 ? 8.646 -1.615 -18.736 1.00 95.69 122 ILE A O 1
ATOM 997 N N . THR A 1 123 ? 8.215 -3.167 -17.175 1.00 94.94 123 THR A N 1
ATOM 998 C CA . THR A 1 123 ? 9.203 -4.138 -17.662 1.00 94.94 123 THR A CA 1
ATOM 999 C C . THR A 1 123 ? 8.917 -4.565 -19.104 1.00 94.94 123 THR A C 1
ATOM 1001 O O . THR A 1 123 ? 9.827 -4.560 -19.938 1.00 94.94 123 THR A O 1
ATOM 1004 N N . GLU A 1 124 ? 7.660 -4.861 -19.435 1.00 95.06 124 GLU A N 1
ATOM 1005 C CA . GLU A 1 124 ? 7.236 -5.206 -20.798 1.00 95.06 124 GLU A CA 1
ATOM 1006 C C . GLU A 1 124 ? 7.450 -4.053 -21.789 1.00 95.06 124 GLU A C 1
ATOM 1008 O O . GLU A 1 124 ? 7.971 -4.261 -22.894 1.00 95.06 124 GLU A O 1
ATOM 1013 N N . LEU A 1 125 ? 7.108 -2.823 -21.389 1.00 96.12 125 LEU A N 1
ATOM 1014 C CA . LEU A 1 125 ? 7.326 -1.627 -22.205 1.00 96.12 125 LEU A CA 1
ATOM 1015 C C . LEU A 1 125 ? 8.815 -1.398 -22.479 1.00 96.12 125 LEU A C 1
ATOM 1017 O O . LEU A 1 125 ? 9.209 -1.152 -23.622 1.00 96.12 125 LEU A O 1
ATOM 1021 N N . VAL A 1 126 ? 9.660 -1.528 -21.453 1.00 95.38 126 VAL A N 1
ATOM 1022 C CA . VAL A 1 126 ? 11.113 -1.391 -21.592 1.00 95.38 126 VAL A CA 1
ATOM 1023 C C . VAL A 1 126 ? 11.685 -2.486 -22.493 1.00 95.38 126 VAL A C 1
ATOM 1025 O O . VAL A 1 126 ? 12.523 -2.192 -23.348 1.00 95.38 126 VAL A O 1
ATOM 1028 N N . ALA A 1 127 ? 11.246 -3.737 -22.335 1.00 93.94 127 ALA A N 1
ATOM 1029 C CA . ALA A 1 127 ? 11.693 -4.850 -23.170 1.00 93.94 127 ALA A CA 1
ATOM 1030 C C . ALA A 1 127 ? 11.323 -4.636 -24.646 1.00 93.94 127 ALA A C 1
ATOM 1032 O O . ALA A 1 127 ? 12.170 -4.808 -25.528 1.00 93.94 127 ALA A O 1
ATOM 1033 N N . THR A 1 128 ? 10.091 -4.191 -24.903 1.00 95.50 128 THR A N 1
ATOM 1034 C CA . THR A 1 128 ? 9.597 -3.872 -26.250 1.00 95.50 128 THR A CA 1
ATOM 1035 C C . THR A 1 128 ? 10.423 -2.757 -26.881 1.00 95.50 128 THR A C 1
ATOM 1037 O O . THR A 1 128 ? 10.978 -2.932 -27.965 1.00 95.50 128 THR A O 1
ATOM 1040 N N . TRP A 1 129 ? 10.610 -1.649 -26.162 1.00 95.38 129 TRP A N 1
ATOM 1041 C CA . TRP A 1 129 ? 11.404 -0.523 -26.645 1.00 95.38 129 TRP A CA 1
ATOM 1042 C C . TRP A 1 129 ? 12.860 -0.915 -26.940 1.00 95.38 129 TRP A C 1
ATOM 1044 O O . TRP A 1 129 ? 13.391 -0.571 -27.998 1.00 95.38 129 TRP A O 1
ATOM 1054 N N . LYS A 1 130 ? 13.505 -1.686 -26.051 1.00 93.38 130 LYS A N 1
ATOM 1055 C CA . LYS A 1 130 ? 14.874 -2.185 -26.271 1.00 93.38 130 LYS A CA 1
ATOM 1056 C C . LYS A 1 130 ? 14.958 -3.039 -27.535 1.00 93.38 130 LYS A C 1
ATOM 1058 O O . LYS A 1 130 ? 15.885 -2.852 -28.321 1.00 93.38 130 LYS A O 1
ATOM 1063 N N . LYS A 1 131 ? 13.999 -3.945 -27.750 1.00 93.44 131 LYS A N 1
ATOM 1064 C CA . LYS A 1 131 ? 13.939 -4.798 -28.944 1.00 93.44 131 LYS A CA 1
ATOM 1065 C C . LYS A 1 131 ? 13.826 -3.968 -30.223 1.00 93.44 131 LYS A C 1
ATOM 1067 O O . LYS A 1 131 ? 14.574 -4.212 -31.168 1.00 93.44 131 LYS A O 1
ATOM 1072 N N . ASP A 1 132 ? 12.948 -2.970 -30.237 1.00 93.81 132 ASP A N 1
ATOM 1073 C CA . ASP A 1 132 ? 12.740 -2.109 -31.405 1.00 93.81 132 ASP A CA 1
ATOM 1074 C C . ASP A 1 132 ? 13.982 -1.271 -31.736 1.00 93.81 132 ASP A C 1
ATOM 1076 O O . ASP A 1 132 ? 14.376 -1.166 -32.901 1.00 93.81 132 ASP A O 1
ATOM 1080 N N . VAL A 1 133 ? 14.648 -0.717 -30.716 1.00 93.44 133 VAL A N 1
ATOM 1081 C CA . VAL A 1 133 ? 15.907 0.025 -30.889 1.00 93.44 133 VAL A CA 1
ATOM 1082 C C . VAL A 1 133 ? 17.016 -0.891 -31.404 1.00 93.44 133 VAL A C 1
ATOM 1084 O O . VAL A 1 133 ? 17.710 -0.525 -32.352 1.00 93.44 133 VAL A O 1
ATOM 1087 N N . VAL A 1 134 ? 17.169 -2.085 -30.826 1.00 92.25 134 VAL A N 1
ATOM 1088 C CA . VAL A 1 134 ? 18.175 -3.067 -31.252 1.00 92.25 134 VAL A CA 1
ATOM 1089 C C . VAL A 1 134 ? 17.956 -3.479 -32.705 1.00 92.25 134 VAL A C 1
ATOM 1091 O O . VAL A 1 134 ? 18.899 -3.406 -33.489 1.00 92.25 134 VAL A O 1
ATOM 1094 N N . ARG A 1 135 ? 16.722 -3.812 -33.099 1.00 90.88 135 ARG A N 1
ATOM 1095 C CA . ARG A 1 135 ? 16.380 -4.133 -34.493 1.00 90.88 135 ARG A CA 1
ATOM 1096 C C . ARG A 1 135 ? 16.743 -2.986 -35.435 1.00 90.88 135 ARG A C 1
ATOM 1098 O O . ARG A 1 135 ? 17.400 -3.199 -36.450 1.00 90.88 135 ARG A O 1
ATOM 1105 N N . LYS A 1 136 ? 16.356 -1.756 -35.079 1.00 91.12 136 LYS A N 1
ATOM 1106 C CA . LYS A 1 136 ? 16.602 -0.563 -35.901 1.00 91.12 136 LYS A CA 1
ATOM 1107 C C . LYS A 1 136 ? 18.091 -0.249 -36.066 1.00 91.12 136 LYS A C 1
ATOM 1109 O O . LYS A 1 136 ? 18.500 0.183 -37.138 1.00 91.12 136 LYS A O 1
ATOM 1114 N N . VAL A 1 137 ? 18.887 -0.401 -35.008 1.00 90.56 137 VAL A N 1
ATOM 1115 C CA . VAL A 1 137 ? 20.303 0.001 -35.004 1.00 90.56 137 VAL A CA 1
ATOM 1116 C C . VAL A 1 137 ? 21.206 -1.124 -35.506 1.00 90.56 137 VAL A C 1
ATOM 1118 O O . VAL A 1 137 ? 22.095 -0.879 -36.318 1.00 90.56 137 VAL A O 1
ATOM 1121 N N . LEU A 1 138 ? 20.978 -2.361 -35.062 1.00 87.44 138 LEU A N 1
ATOM 1122 C CA . LEU A 1 138 ? 21.844 -3.504 -35.364 1.00 87.44 138 LEU A CA 1
ATOM 1123 C C . LEU A 1 138 ? 21.419 -4.299 -36.603 1.00 87.44 138 LEU A C 1
ATOM 1125 O O . LEU A 1 138 ? 22.139 -5.219 -36.976 1.00 87.44 138 LEU A O 1
ATOM 1129 N N . HIS A 1 139 ? 20.304 -3.942 -37.255 1.00 77.75 139 HIS A N 1
ATOM 1130 C CA . HIS A 1 139 ? 19.798 -4.624 -38.457 1.00 77.75 139 HIS A CA 1
ATOM 1131 C C . HIS A 1 139 ? 19.607 -6.138 -38.234 1.00 77.75 139 HIS A C 1
ATOM 1133 O O . HIS A 1 139 ? 19.812 -6.943 -39.137 1.00 77.75 139 HIS A O 1
ATOM 1139 N N . GLN A 1 140 ? 19.277 -6.525 -36.999 1.00 62.25 140 GLN A N 1
ATOM 1140 C CA . GLN A 1 140 ? 18.978 -7.905 -36.628 1.00 62.25 140 GLN A CA 1
ATOM 1141 C C . GLN A 1 140 ? 17.476 -8.143 -36.817 1.00 62.25 140 GLN A C 1
ATOM 1143 O O . GLN A 1 140 ? 16.676 -7.459 -36.172 1.00 62.25 140 GLN A O 1
ATOM 1148 N N . ASP A 1 141 ? 17.121 -9.067 -37.714 1.00 58.59 141 ASP A N 1
ATOM 1149 C CA . ASP A 1 141 ? 15.737 -9.486 -37.999 1.00 58.59 141 ASP A CA 1
ATOM 1150 C C . ASP A 1 141 ? 15.090 -10.234 -36.816 1.00 58.59 141 ASP A C 1
ATOM 1152 O O . ASP A 1 141 ? 15.713 -11.196 -36.306 1.00 58.59 141 ASP A O 1
#

Foldseek 3Di:
DPADWFWKAACAWDWDQDPNDIDIHHHGDTDIDGLVCVVVGRIGTQADDLVNLVVLVVVLVDLDRDDDDLCNVVSPVNDPDPSNVVSVVVSVVSVLVSLLVCLLPPDDDDDHPVSVVVSVVSNVVNVVVVVVVCCVPVVDD

Radius of gyration: 20.59 Å; chains: 1; bounding box: 43×38×60 Å

Sequence (141 aa):
MHSTKIPVIPRREQTVEMNGEEYTLKEGELIELPKWLVPMLDVECVPLKSSEIKAMLMKERGPKLAEIPDDFYDRMEFSQDREAQKAFLQLLDVRLEKIAKMSCHPVDLELPDEEQVLYTQITELVATWKKDVVRKVLHQD

Secondary structure (DSSP, 8-state):
--PPEEEEEESS-EEEEETTEEEEEPTT--EEEETTTGGGSSEEE-PPPHHHHHHHHHHTTSSSPPP--TTHHHHHHT---HHHHHHHHHHHHHHHHHHHHHHTS-------HHHHHHHHHHHHHHHHHHHHHHHHHH---